Protein AF-A0A1Y2JRG0-F1 (afdb_monomer_lite)

Organism: Bradyrhizobium japonicum (NCBI:txid375)

Sequence (74 aa):
MIIDSGKADEMQMTLEEAFARLPKAYRTEQVREDIARVVVSDPDNHRHTAMQFVLEVIFTIDRAMDRLAGLKSR

Structure (mmCIF, N/CA/C/O backbone):
data_AF-A0A1Y2JRG0-F1
#
_entry.id   AF-A0A1Y2JRG0-F1
#
loop_
_atom_site.group_PDB
_atom_site.id
_atom_site.type_symbol
_atom_site.label_atom_id
_atom_site.label_alt_id
_atom_site.label_comp_id
_atom_site.label_asym_id
_atom_site.label_entity_id
_atom_site.label_seq_id
_atom_site.pdbx_PDB_ins_code
_atom_site.Cartn_x
_atom_site.Cartn_y
_atom_site.Cartn_z
_atom_site.occupancy
_atom_site.B_iso_or_equiv
_atom_site.auth_seq_id
_atom_site.auth_comp_id
_atom_site.auth_asym_id
_atom_site.auth_atom_id
_atom_site.pdbx_PDB_model_num
ATOM 1 N N . MET A 1 1 ? 14.674 -9.560 -15.777 1.00 55.69 1 MET A N 1
ATOM 2 C CA . MET A 1 1 ? 13.835 -8.481 -16.330 1.00 55.69 1 MET A CA 1
ATOM 3 C C . MET A 1 1 ? 14.595 -7.186 -16.108 1.00 55.69 1 MET A C 1
ATOM 5 O O . MET A 1 1 ? 14.916 -6.900 -14.964 1.00 55.69 1 MET A O 1
ATOM 9 N N . ILE A 1 2 ? 15.011 -6.498 -17.172 1.00 66.81 2 ILE A N 1
ATOM 10 C CA . ILE A 1 2 ? 15.656 -5.183 -17.052 1.00 66.81 2 ILE A CA 1
ATOM 11 C C . ILE A 1 2 ? 14.517 -4.167 -17.053 1.00 66.81 2 ILE A C 1
ATOM 13 O O . ILE A 1 2 ? 13.756 -4.121 -18.015 1.00 66.81 2 ILE A O 1
ATOM 17 N N . ILE A 1 3 ? 14.354 -3.434 -15.956 1.00 65.06 3 ILE A N 1
ATOM 18 C CA . ILE A 1 3 ? 13.378 -2.348 -15.859 1.00 65.06 3 ILE A CA 1
ATOM 19 C C . ILE A 1 3 ? 14.047 -1.108 -16.462 1.00 65.06 3 ILE A C 1
ATOM 21 O O . ILE A 1 3 ? 15.142 -0.741 -16.037 1.00 65.06 3 ILE A O 1
ATOM 25 N N . ASP A 1 4 ? 13.424 -0.505 -17.474 1.00 84.12 4 ASP A N 1
ATOM 26 C CA . ASP A 1 4 ? 13.840 0.795 -18.015 1.00 84.12 4 ASP A CA 1
ATOM 27 C C . ASP A 1 4 ? 13.765 1.855 -16.899 1.00 84.12 4 ASP A C 1
ATOM 29 O O . ASP A 1 4 ? 12.846 1.819 -16.078 1.00 84.12 4 ASP A O 1
ATOM 33 N N . SER A 1 5 ? 14.704 2.803 -16.846 1.00 81.69 5 SER A N 1
ATOM 34 C CA . SER A 1 5 ? 14.738 3.849 -15.817 1.00 81.69 5 SER A CA 1
ATOM 35 C C . SER A 1 5 ? 13.419 4.619 -15.720 1.00 81.69 5 SER A C 1
ATOM 37 O O . SER A 1 5 ? 12.967 4.897 -14.615 1.00 81.69 5 SER A O 1
ATOM 39 N N . GLY A 1 6 ? 12.738 4.864 -16.848 1.00 87.69 6 GLY A N 1
ATOM 40 C CA . GLY A 1 6 ? 11.419 5.511 -16.824 1.00 87.69 6 GLY A CA 1
ATOM 41 C C . GLY A 1 6 ? 10.356 4.675 -16.103 1.00 87.69 6 GLY A C 1
ATOM 42 O O . GLY A 1 6 ? 9.538 5.198 -15.351 1.00 87.69 6 GLY A O 1
ATOM 43 N N . LYS A 1 7 ? 10.408 3.350 -16.260 1.00 89.56 7 LYS A N 1
ATOM 44 C CA . LYS A 1 7 ? 9.486 2.430 -15.591 1.00 89.56 7 LYS A CA 1
ATOM 45 C C . LYS A 1 7 ? 9.794 2.307 -14.098 1.00 89.56 7 LYS A C 1
ATOM 47 O O . LYS A 1 7 ? 8.873 2.223 -13.290 1.00 89.56 7 LYS A O 1
ATOM 52 N N . ALA A 1 8 ? 11.073 2.343 -13.727 1.00 90.56 8 ALA A N 1
ATOM 53 C CA . ALA A 1 8 ? 11.491 2.370 -12.329 1.00 90.56 8 ALA A CA 1
ATOM 54 C C . ALA A 1 8 ? 10.982 3.636 -11.612 1.00 90.56 8 ALA A C 1
ATOM 56 O O . ALA A 1 8 ? 10.449 3.533 -10.506 1.00 90.56 8 ALA A O 1
ATOM 57 N N . ASP A 1 9 ? 11.055 4.799 -12.266 1.00 94.88 9 ASP A N 1
ATOM 58 C CA . ASP A 1 9 ? 10.538 6.063 -11.726 1.00 94.88 9 ASP A CA 1
ATOM 59 C C . ASP A 1 9 ? 9.007 6.034 -11.556 1.00 94.88 9 ASP A C 1
ATOM 61 O O . ASP A 1 9 ? 8.478 6.442 -10.518 1.00 94.88 9 ASP A O 1
ATOM 65 N N . GLU A 1 10 ? 8.272 5.486 -12.531 1.00 95.12 10 GLU A N 1
ATOM 66 C CA . GLU A 1 10 ? 6.816 5.300 -12.433 1.00 95.12 10 GLU A CA 1
ATOM 67 C C . GLU A 1 10 ? 6.410 4.381 -11.274 1.00 95.12 10 GLU A C 1
ATOM 69 O O . GLU A 1 10 ? 5.420 4.631 -10.571 1.00 95.12 10 GLU A O 1
ATOM 74 N N . MET A 1 11 ? 7.166 3.304 -11.071 1.00 95.62 11 MET A N 1
ATOM 75 C CA . MET A 1 11 ? 6.954 2.355 -9.984 1.00 95.62 11 MET A CA 1
ATOM 76 C C . MET A 1 11 ? 7.253 2.993 -8.626 1.00 95.62 11 MET A C 1
ATOM 78 O O . MET A 1 11 ? 6.457 2.841 -7.697 1.00 95.62 11 MET A O 1
ATOM 82 N N . GLN A 1 12 ? 8.332 3.773 -8.522 1.00 96.69 12 GLN A N 1
ATOM 83 C CA . GLN A 1 12 ? 8.653 4.526 -7.311 1.00 96.69 12 GLN A CA 1
ATOM 84 C C . GLN A 1 12 ? 7.543 5.527 -6.971 1.00 96.69 12 GLN A C 1
ATOM 86 O O . GLN A 1 12 ? 7.085 5.575 -5.831 1.00 96.69 12 GLN A O 1
ATOM 91 N N . MET A 1 13 ? 7.051 6.281 -7.957 1.00 97.81 13 MET A N 1
ATOM 92 C CA . MET A 1 13 ? 5.933 7.208 -7.758 1.00 97.81 13 MET A CA 1
ATOM 93 C C . MET A 1 13 ? 4.666 6.475 -7.294 1.00 97.81 13 MET A C 1
ATOM 95 O O . MET A 1 13 ? 3.989 6.921 -6.370 1.00 97.81 13 MET A O 1
ATOM 99 N N . THR A 1 14 ? 4.377 5.310 -7.878 1.00 97.94 14 THR A N 1
ATOM 100 C CA . THR A 1 14 ? 3.228 4.478 -7.486 1.00 97.94 14 THR A CA 1
ATOM 101 C C . THR A 1 14 ? 3.322 4.017 -6.032 1.00 97.94 14 THR A C 1
ATOM 103 O O . THR A 1 14 ? 2.325 4.073 -5.309 1.00 97.94 1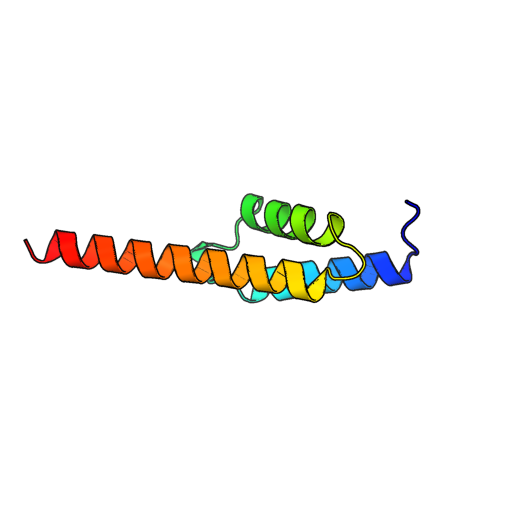4 THR A O 1
ATOM 106 N N . LEU A 1 15 ? 4.509 3.586 -5.595 1.00 97.81 15 LEU A N 1
ATOM 107 C CA . LEU A 1 15 ? 4.769 3.206 -4.208 1.00 97.81 15 LEU A CA 1
ATOM 108 C C . LEU A 1 15 ? 4.478 4.371 -3.260 1.00 97.81 15 LEU A C 1
ATOM 110 O O . LEU A 1 15 ? 3.726 4.196 -2.300 1.00 97.81 15 LEU A O 1
ATOM 114 N N . GLU A 1 16 ? 5.033 5.554 -3.534 1.00 97.88 16 GLU A N 1
ATOM 115 C CA . GLU A 1 16 ? 4.860 6.726 -2.667 1.00 97.88 16 GLU A CA 1
ATOM 116 C C . GLU A 1 16 ? 3.394 7.166 -2.588 1.00 97.88 16 GLU A C 1
ATOM 118 O O . GLU A 1 16 ? 2.880 7.444 -1.502 1.00 97.88 16 GLU A O 1
ATOM 123 N N . GLU A 1 17 ? 2.680 7.167 -3.715 1.00 98.06 17 GLU A N 1
ATOM 124 C CA . GLU A 1 17 ? 1.254 7.490 -3.737 1.00 98.06 17 GLU A CA 1
ATOM 125 C C . GLU A 1 17 ? 0.407 6.481 -2.952 1.00 98.06 17 GLU A C 1
ATOM 127 O O . GLU A 1 17 ? -0.494 6.871 -2.206 1.00 98.06 17 GLU A O 1
ATOM 132 N N . ALA A 1 18 ? 0.660 5.181 -3.121 1.00 97.50 18 ALA A N 1
ATOM 133 C CA . ALA A 1 18 ? -0.057 4.135 -2.397 1.00 97.50 18 ALA A CA 1
ATOM 134 C C . ALA A 1 18 ? 0.212 4.229 -0.888 1.00 97.50 18 ALA A C 1
ATOM 136 O O . ALA A 1 18 ? -0.723 4.224 -0.083 1.00 97.50 18 ALA A O 1
ATOM 137 N N . PHE A 1 19 ? 1.470 4.427 -0.498 1.00 97.62 19 PHE A N 1
ATOM 138 C CA . PHE A 1 19 ? 1.858 4.596 0.898 1.00 97.62 19 PHE A CA 1
ATOM 139 C C . PHE A 1 19 ? 1.227 5.849 1.526 1.00 97.62 19 PHE A C 1
ATOM 141 O O . PHE A 1 19 ? 0.720 5.812 2.651 1.00 97.62 19 PHE A O 1
ATOM 148 N N . ALA A 1 20 ? 1.163 6.953 0.778 1.00 97.31 20 ALA A N 1
ATOM 149 C CA . ALA A 1 20 ? 0.521 8.188 1.214 1.00 97.31 20 ALA A CA 1
ATOM 150 C C . ALA A 1 20 ? -1.010 8.082 1.349 1.00 97.31 20 ALA A C 1
ATOM 152 O O . ALA A 1 20 ? -1.603 8.897 2.061 1.00 97.31 20 ALA A O 1
ATOM 153 N N . ARG A 1 21 ? -1.661 7.095 0.719 1.00 96.62 21 ARG A N 1
ATOM 154 C CA . ARG A 1 21 ? -3.110 6.848 0.859 1.00 96.62 21 ARG A CA 1
ATOM 155 C C . ARG A 1 21 ? -3.474 6.112 2.147 1.00 96.62 21 ARG A C 1
ATOM 157 O O . ARG A 1 21 ? -4.618 6.197 2.588 1.00 96.62 21 ARG A O 1
ATOM 164 N N . LEU A 1 22 ? -2.519 5.441 2.789 1.00 95.31 22 LEU A N 1
ATOM 165 C CA . LEU A 1 22 ? -2.772 4.746 4.048 1.00 95.31 22 LEU A CA 1
ATOM 166 C C . LEU A 1 22 ? -2.970 5.723 5.219 1.00 95.31 22 LEU A C 1
ATOM 168 O O . LEU A 1 22 ? -2.368 6.809 5.239 1.00 95.31 22 LEU A O 1
ATOM 172 N N . PRO A 1 23 ? -3.757 5.352 6.246 1.00 92.62 23 PRO A N 1
ATOM 173 C CA . PRO A 1 23 ? -3.833 6.128 7.479 1.00 92.62 23 PRO A CA 1
ATOM 174 C C . PRO A 1 23 ? -2.458 6.220 8.153 1.00 92.62 23 PRO A C 1
ATOM 176 O O . PRO A 1 23 ? -1.690 5.260 8.136 1.00 92.62 23 PRO A O 1
ATOM 179 N N . LYS A 1 24 ? -2.152 7.357 8.794 1.00 93.25 24 LYS A N 1
ATOM 180 C CA . LYS A 1 24 ? -0.821 7.627 9.382 1.00 93.25 24 LYS A CA 1
ATOM 181 C C . LYS A 1 24 ? -0.312 6.514 10.305 1.00 93.25 24 LYS A C 1
ATOM 183 O O . LYS A 1 24 ? 0.869 6.203 10.260 1.00 93.25 24 LYS A O 1
ATOM 188 N N . ALA A 1 25 ? -1.194 5.901 11.095 1.00 90.56 25 ALA A N 1
ATOM 189 C CA . ALA A 1 25 ? -0.840 4.819 12.018 1.00 90.56 25 ALA A CA 1
ATOM 190 C C . ALA A 1 25 ? -0.285 3.558 11.323 1.00 90.56 25 ALA A C 1
ATOM 192 O O . ALA A 1 25 ? 0.398 2.767 11.962 1.00 90.56 25 ALA A O 1
ATOM 193 N N . TYR A 1 26 ? -0.554 3.386 10.026 1.00 91.25 26 TYR A N 1
ATOM 194 C CA . TYR A 1 26 ? -0.153 2.222 9.231 1.00 91.25 26 TYR A CA 1
ATOM 195 C C . TYR A 1 26 ? 0.951 2.542 8.219 1.00 91.25 26 TYR A C 1
ATOM 197 O O . TYR A 1 26 ? 1.354 1.674 7.451 1.00 91.25 26 TYR A O 1
ATOM 205 N N . ARG A 1 27 ? 1.473 3.774 8.217 1.00 95.38 27 ARG A N 1
ATOM 206 C CA . ARG A 1 27 ? 2.616 4.170 7.384 1.00 95.38 27 ARG A CA 1
ATOM 207 C C . ARG A 1 27 ? 3.930 3.750 8.038 1.00 95.38 27 ARG A C 1
ATOM 209 O O . ARG A 1 27 ? 4.719 4.593 8.455 1.00 95.38 27 ARG A O 1
ATOM 216 N N . THR A 1 28 ? 4.136 2.446 8.173 1.00 95.44 28 THR A N 1
ATOM 217 C CA . THR A 1 28 ? 5.362 1.865 8.737 1.00 95.44 28 THR A CA 1
ATOM 218 C C . THR A 1 28 ? 6.341 1.468 7.630 1.00 95.44 28 THR A C 1
ATOM 220 O O . THR A 1 28 ? 5.932 1.263 6.488 1.00 95.44 28 THR A O 1
ATOM 223 N N . GLU A 1 29 ? 7.627 1.327 7.972 1.00 96.62 29 GLU A N 1
ATOM 224 C CA . GLU A 1 29 ? 8.671 0.826 7.058 1.00 96.62 29 GLU A CA 1
ATOM 225 C C . GLU A 1 29 ? 8.247 -0.505 6.416 1.00 96.62 29 GLU A C 1
ATOM 227 O O . GLU A 1 29 ? 8.247 -0.644 5.198 1.00 96.62 29 GLU A O 1
ATOM 232 N N . GLN A 1 30 ? 7.755 -1.436 7.240 1.00 96.31 30 GLN A N 1
ATOM 233 C CA . GLN A 1 30 ? 7.279 -2.747 6.804 1.00 96.31 30 GLN A CA 1
ATOM 234 C C . GLN A 1 30 ? 6.172 -2.645 5.746 1.00 96.31 30 GLN A C 1
ATOM 236 O O . GLN A 1 30 ? 6.224 -3.320 4.723 1.00 96.31 30 GLN A O 1
ATOM 241 N N . VAL A 1 31 ? 5.182 -1.775 5.961 1.00 95.25 31 VAL A N 1
ATOM 242 C CA . VAL A 1 31 ? 4.080 -1.602 5.006 1.00 95.25 31 VAL A CA 1
ATOM 243 C C . VAL A 1 31 ? 4.571 -0.952 3.710 1.00 95.25 31 VAL A C 1
ATOM 245 O O . VAL A 1 31 ? 4.089 -1.290 2.631 1.00 95.25 31 VAL A O 1
ATOM 248 N N . ARG A 1 32 ? 5.561 -0.056 3.785 1.00 97.00 32 ARG A N 1
ATOM 249 C CA . ARG A 1 32 ? 6.205 0.515 2.596 1.00 97.00 32 ARG A CA 1
ATOM 250 C C . ARG A 1 32 ? 6.939 -0.557 1.788 1.00 97.00 32 ARG A C 1
ATOM 252 O O . ARG A 1 32 ? 6.803 -0.583 0.568 1.00 97.00 32 ARG A O 1
ATOM 259 N N . GLU A 1 33 ? 7.664 -1.458 2.451 1.00 97.38 33 GLU A N 1
ATOM 260 C CA . GLU A 1 33 ? 8.316 -2.605 1.807 1.00 97.38 33 GLU A CA 1
ATOM 261 C C . GLU A 1 33 ? 7.311 -3.578 1.185 1.00 97.38 33 GLU A C 1
ATOM 263 O O . GLU A 1 33 ? 7.558 -4.114 0.105 1.00 97.38 33 GLU A O 1
ATOM 268 N N . ASP A 1 34 ? 6.170 -3.804 1.835 1.00 96.62 34 ASP A N 1
ATOM 269 C CA . ASP A 1 34 ? 5.113 -4.660 1.298 1.00 96.62 34 ASP A CA 1
ATOM 270 C C . ASP A 1 34 ? 4.513 -4.064 0.020 1.00 96.62 34 ASP A C 1
ATOM 272 O O . ASP A 1 34 ? 4.405 -4.762 -0.989 1.00 96.62 34 ASP A O 1
ATOM 276 N N . ILE A 1 35 ? 4.233 -2.757 0.007 1.00 96.69 35 ILE A N 1
ATOM 277 C CA . ILE A 1 35 ? 3.819 -2.048 -1.212 1.00 96.69 35 ILE A CA 1
ATOM 278 C C . ILE A 1 35 ? 4.905 -2.155 -2.286 1.00 96.69 35 ILE A C 1
ATOM 280 O O . ILE A 1 35 ? 4.587 -2.432 -3.440 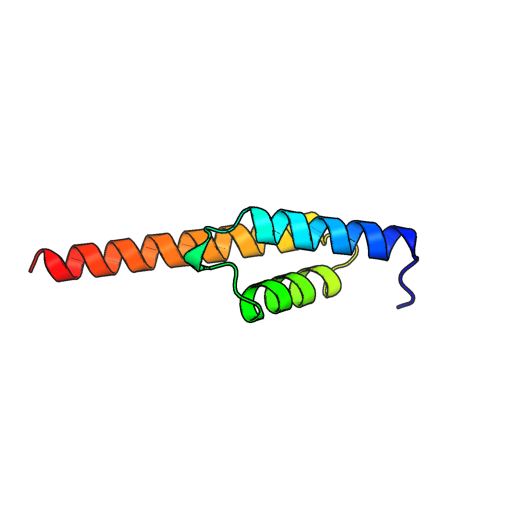1.00 96.69 35 ILE A O 1
ATOM 284 N N . ALA A 1 36 ? 6.181 -1.981 -1.925 1.00 96.81 36 ALA A N 1
ATOM 285 C CA . ALA A 1 36 ? 7.293 -2.115 -2.863 1.00 96.81 36 ALA A CA 1
ATOM 286 C C . ALA A 1 36 ? 7.328 -3.504 -3.506 1.00 96.81 36 ALA A C 1
ATOM 288 O O . ALA A 1 36 ? 7.407 -3.606 -4.729 1.00 96.81 36 ALA A O 1
ATOM 289 N N . ARG A 1 37 ? 7.203 -4.568 -2.700 1.00 96.56 37 ARG A N 1
ATOM 290 C CA . ARG A 1 37 ? 7.130 -5.961 -3.169 1.00 96.56 37 ARG A CA 1
ATOM 291 C C . ARG A 1 37 ? 5.985 -6.173 -4.156 1.00 96.56 37 ARG A C 1
ATOM 293 O O . ARG A 1 37 ? 6.176 -6.838 -5.169 1.00 96.56 37 ARG A O 1
ATOM 300 N N . VAL A 1 38 ? 4.821 -5.598 -3.871 1.00 95.94 38 VAL A N 1
ATOM 301 C CA . VAL A 1 38 ? 3.627 -5.702 -4.719 1.00 95.94 38 VAL A CA 1
ATOM 302 C C . VAL A 1 38 ? 3.775 -4.901 -6.019 1.00 95.94 38 VAL A C 1
ATOM 304 O O . VAL A 1 38 ? 3.347 -5.346 -7.079 1.00 95.94 38 VAL A O 1
ATOM 307 N N . VAL A 1 39 ? 4.411 -3.732 -5.965 1.00 95.31 39 VAL A N 1
ATOM 308 C CA . VAL A 1 39 ? 4.701 -2.908 -7.146 1.00 95.31 39 VAL A CA 1
ATOM 309 C C . VAL A 1 39 ? 5.668 -3.626 -8.090 1.00 95.31 39 VAL A C 1
ATOM 311 O O . VAL A 1 39 ? 5.453 -3.614 -9.299 1.00 95.31 39 VAL A O 1
ATOM 314 N N . VAL A 1 40 ? 6.717 -4.266 -7.561 1.00 94.25 40 VAL A N 1
ATOM 315 C CA . VAL A 1 40 ? 7.726 -4.955 -8.386 1.00 94.25 40 VAL A CA 1
ATOM 316 C C . VAL A 1 40 ? 7.294 -6.334 -8.877 1.00 94.25 40 VAL A C 1
ATOM 318 O O . VAL A 1 40 ? 7.889 -6.833 -9.830 1.00 94.25 40 VAL A O 1
ATOM 321 N N . SER A 1 41 ? 6.295 -6.962 -8.248 1.00 93.88 41 SER A N 1
ATOM 322 C CA . SER A 1 41 ? 5.818 -8.289 -8.656 1.00 93.88 41 SER A CA 1
ATOM 323 C C . SER A 1 41 ? 4.997 -8.257 -9.945 1.00 93.88 41 SER A C 1
ATOM 325 O O . SER A 1 41 ? 5.001 -9.245 -10.677 1.00 93.88 41 SER A O 1
ATOM 327 N N . ASP A 1 42 ? 4.346 -7.131 -10.246 1.00 93.62 42 ASP A N 1
ATOM 328 C CA . ASP A 1 42 ? 3.638 -6.896 -11.506 1.00 93.62 42 ASP A CA 1
ATOM 329 C C . ASP A 1 42 ? 3.966 -5.495 -12.056 1.00 93.62 42 ASP A C 1
ATOM 331 O O . ASP A 1 42 ? 3.197 -4.547 -11.870 1.00 93.62 42 ASP A O 1
ATOM 335 N N . PRO A 1 43 ? 5.120 -5.329 -12.732 1.00 90.75 43 PRO A N 1
ATOM 336 C CA . PRO A 1 43 ? 5.510 -4.047 -13.306 1.00 90.75 43 PRO A CA 1
ATOM 337 C C . PRO A 1 43 ? 4.534 -3.542 -14.374 1.00 90.75 43 PRO A C 1
ATOM 339 O O . PRO A 1 43 ? 4.432 -2.339 -14.578 1.00 90.75 43 PRO A O 1
ATOM 342 N N . ASP A 1 44 ? 3.786 -4.397 -15.063 1.00 93.25 44 ASP A N 1
ATOM 343 C CA . ASP A 1 44 ? 2.862 -3.927 -16.099 1.00 93.25 44 ASP A CA 1
ATOM 344 C C . ASP A 1 44 ? 1.571 -3.363 -15.485 1.00 93.25 44 ASP A C 1
ATOM 346 O O . ASP A 1 44 ? 1.028 -2.381 -15.997 1.00 93.25 44 ASP A O 1
ATOM 350 N N . ASN A 1 45 ? 1.150 -3.879 -14.323 1.00 95.06 45 ASN A N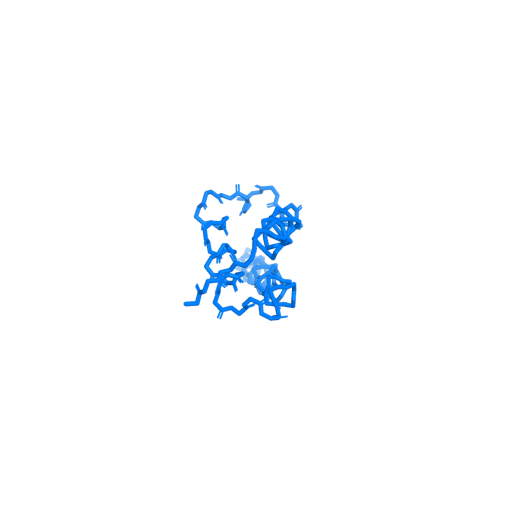 1
ATOM 351 C CA . ASN A 1 45 ? -0.049 -3.432 -13.606 1.00 95.06 45 ASN A CA 1
ATOM 352 C C . ASN A 1 45 ? 0.224 -2.787 -12.235 1.00 95.06 45 ASN A C 1
ATOM 354 O O . ASN A 1 45 ? -0.705 -2.653 -11.436 1.00 95.06 45 ASN A O 1
ATOM 358 N N . HIS A 1 46 ? 1.448 -2.320 -11.961 1.00 95.12 46 HIS A N 1
ATOM 359 C CA . HIS A 1 46 ? 1.875 -1.864 -10.627 1.00 95.12 46 HIS A CA 1
ATOM 360 C C . HIS A 1 46 ? 0.911 -0.880 -9.944 1.00 95.12 46 HIS A C 1
ATOM 362 O O . HIS A 1 46 ? 0.737 -0.922 -8.727 1.00 95.12 46 HIS A O 1
ATOM 368 N N . ARG A 1 47 ? 0.252 0.005 -10.709 1.00 96.38 47 ARG A N 1
ATOM 369 C CA . ARG A 1 47 ? -0.737 0.959 -10.175 1.00 96.38 47 ARG A CA 1
ATOM 370 C C . ARG A 1 47 ? -1.973 0.259 -9.622 1.00 96.38 47 ARG A C 1
ATOM 372 O O . ARG A 1 47 ? -2.456 0.631 -8.554 1.00 96.38 47 ARG A O 1
ATOM 379 N N . HIS A 1 48 ? -2.485 -0.729 -10.352 1.00 97.19 48 HIS A N 1
ATOM 380 C CA . HIS A 1 48 ? -3.638 -1.513 -9.929 1.00 97.19 48 HIS A CA 1
ATOM 381 C C . HIS A 1 48 ? -3.291 -2.330 -8.686 1.00 97.19 48 HIS A C 1
ATOM 383 O O . HIS A 1 48 ? -3.993 -2.232 -7.681 1.00 97.19 48 HIS A O 1
ATOM 389 N N . THR A 1 49 ? -2.169 -3.048 -8.721 1.00 96.19 49 THR A N 1
ATOM 390 C CA . THR A 1 49 ? -1.751 -3.945 -7.639 1.00 96.19 49 THR A CA 1
ATOM 391 C C . THR A 1 49 ? -1.455 -3.178 -6.346 1.00 96.19 49 THR A C 1
ATOM 393 O O . THR A 1 49 ? -1.907 -3.571 -5.272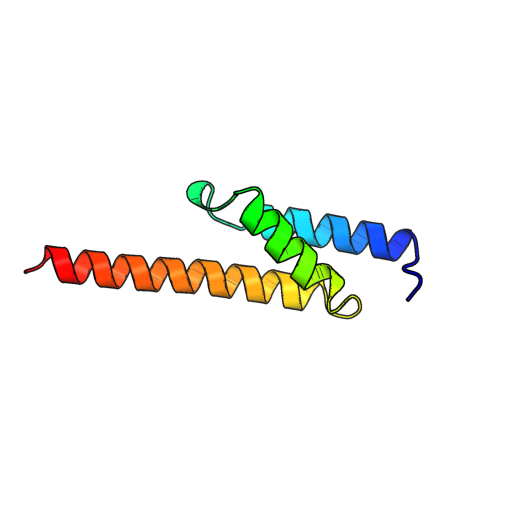 1.00 96.19 49 THR A O 1
ATOM 396 N N . ALA A 1 50 ? -0.791 -2.018 -6.435 1.00 96.88 50 ALA A N 1
ATOM 397 C CA . ALA A 1 50 ? -0.556 -1.158 -5.275 1.00 96.88 50 ALA A CA 1
ATOM 398 C C . ALA A 1 50 ? -1.861 -0.604 -4.676 1.00 96.88 50 ALA A C 1
ATOM 400 O O . ALA A 1 50 ? -2.006 -0.534 -3.455 1.00 96.88 50 ALA A O 1
ATOM 401 N N . MET A 1 51 ? -2.833 -0.228 -5.514 1.00 96.69 51 MET A N 1
ATOM 402 C CA . MET A 1 51 ? -4.132 0.244 -5.030 1.00 96.69 51 MET A CA 1
ATOM 403 C C . MET A 1 51 ? -4.947 -0.880 -4.384 1.00 96.69 51 MET A C 1
ATOM 405 O O . MET A 1 51 ? -5.572 -0.658 -3.349 1.00 96.69 51 MET A O 1
ATOM 409 N N . GLN A 1 52 ? -4.924 -2.083 -4.961 1.00 97.06 52 GLN A N 1
ATOM 410 C CA . GLN A 1 52 ? -5.546 -3.261 -4.359 1.00 97.06 52 GLN A CA 1
ATOM 411 C C . GLN A 1 52 ? -4.997 -3.517 -2.955 1.00 97.06 52 GLN A C 1
ATOM 413 O O . GLN A 1 52 ? -5.780 -3.639 -2.017 1.00 97.06 52 GLN A O 1
ATOM 418 N N . PHE A 1 53 ? -3.673 -3.482 -2.791 1.00 95.62 53 PHE A N 1
ATOM 419 C CA . PHE A 1 53 ? -3.040 -3.624 -1.482 1.00 95.62 53 PHE A CA 1
ATOM 420 C C . PHE A 1 53 ? -3.536 -2.569 -0.479 1.00 95.62 53 PHE A C 1
ATOM 422 O O . PHE A 1 53 ? -3.902 -2.894 0.650 1.00 95.62 53 PHE A O 1
ATOM 429 N N . VAL A 1 54 ? -3.613 -1.296 -0.886 1.00 96.44 54 VAL A N 1
ATOM 430 C CA . VAL A 1 54 ? -4.135 -0.218 -0.025 1.00 96.44 54 VAL A CA 1
ATOM 431 C C . VAL A 1 54 ? -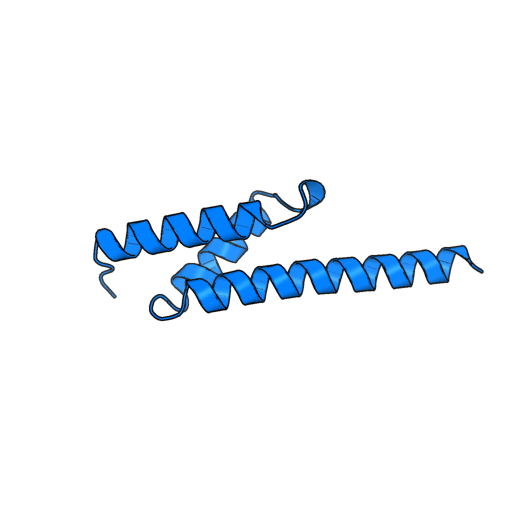5.573 -0.500 0.417 1.00 96.44 54 VAL A C 1
ATOM 433 O O . VAL A 1 54 ? -5.896 -0.334 1.596 1.00 96.44 54 VAL A O 1
ATOM 436 N N . LEU A 1 55 ? -6.433 -0.946 -0.501 1.00 96.19 55 LEU A N 1
ATOM 437 C CA . LEU A 1 55 ? -7.823 -1.287 -0.191 1.00 96.19 55 LEU A CA 1
ATOM 438 C C . LEU A 1 55 ? -7.921 -2.472 0.775 1.00 96.19 55 LEU A C 1
ATOM 440 O O . LEU A 1 55 ? -8.719 -2.425 1.710 1.00 96.19 55 LEU A O 1
ATOM 444 N N . GLU A 1 56 ? -7.095 -3.502 0.598 1.00 94.94 56 GLU A N 1
ATOM 445 C CA . GLU A 1 56 ? -7.042 -4.660 1.495 1.00 94.94 56 GLU A CA 1
ATOM 446 C C . GLU A 1 56 ? -6.616 -4.274 2.912 1.00 94.94 56 GLU A C 1
ATOM 448 O O . GLU A 1 56 ? -7.225 -4.728 3.887 1.00 94.94 56 GLU A O 1
ATOM 453 N N . VAL A 1 57 ? -5.618 -3.394 3.043 1.00 92.50 57 VAL A N 1
ATOM 454 C CA .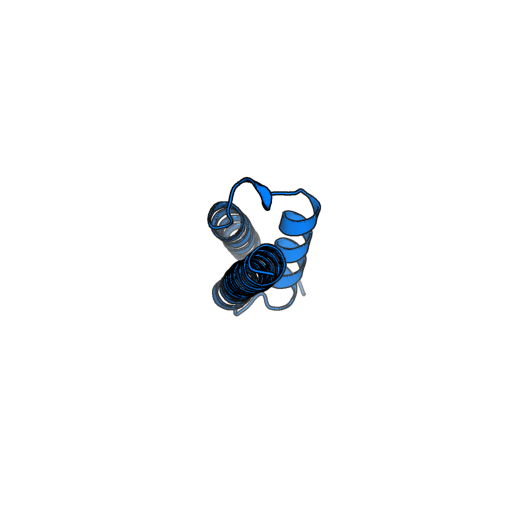 VAL A 1 57 ? -5.190 -2.868 4.344 1.00 92.50 57 VAL A CA 1
ATOM 455 C C . VAL A 1 57 ? -6.333 -2.097 5.002 1.00 92.50 57 VAL A C 1
ATOM 457 O O . VAL A 1 57 ? -6.680 -2.388 6.146 1.00 92.50 57 VAL A O 1
ATOM 460 N N . ILE A 1 58 ? -6.971 -1.166 4.286 1.00 93.31 58 ILE A N 1
ATOM 461 C CA . ILE A 1 58 ? -8.090 -0.369 4.818 1.00 93.31 58 ILE A CA 1
ATOM 462 C C . ILE A 1 58 ? -9.241 -1.273 5.269 1.00 93.31 58 ILE A C 1
ATOM 464 O O . ILE A 1 58 ? -9.751 -1.122 6.376 1.00 93.31 58 ILE A O 1
ATOM 468 N N . PHE A 1 59 ? -9.615 -2.248 4.448 1.00 94.19 59 PHE A N 1
ATOM 469 C CA . PHE A 1 59 ? -10.696 -3.175 4.758 1.00 94.19 59 PHE A CA 1
ATOM 470 C C . PHE A 1 59 ? -10.381 -4.090 5.948 1.00 94.19 59 PHE A C 1
ATOM 472 O O . PHE A 1 59 ? -11.255 -4.407 6.758 1.00 94.19 59 PHE A O 1
ATOM 479 N N . THR A 1 60 ? -9.122 -4.501 6.088 1.00 92.62 60 THR A N 1
ATOM 480 C CA . THR A 1 60 ? -8.662 -5.278 7.245 1.00 92.62 60 THR A CA 1
ATOM 481 C C . THR A 1 60 ? -8.762 -4.459 8.530 1.00 92.62 60 THR A C 1
ATOM 483 O O . THR A 1 60 ? -9.197 -4.983 9.558 1.00 92.62 60 THR A O 1
ATOM 486 N N . ILE A 1 61 ? -8.416 -3.172 8.465 1.00 89.50 61 ILE A N 1
ATOM 487 C CA . ILE A 1 61 ? -8.536 -2.240 9.591 1.00 89.50 61 ILE A CA 1
ATOM 488 C C . ILE A 1 61 ? -10.004 -2.058 9.978 1.00 89.50 61 ILE A C 1
ATOM 490 O O . ILE A 1 61 ? -10.337 -2.209 11.151 1.00 89.50 61 ILE A O 1
ATOM 494 N N . ASP A 1 62 ? -10.872 -1.786 9.005 1.00 90.94 62 ASP A N 1
ATOM 495 C CA . ASP A 1 62 ? -12.311 -1.588 9.210 1.00 90.94 62 ASP A CA 1
ATOM 496 C C . ASP A 1 62 ? -12.941 -2.789 9.938 1.00 90.94 62 ASP A C 1
ATOM 498 O O . ASP A 1 62 ? -13.498 -2.663 11.030 1.00 90.94 62 ASP A O 1
ATOM 502 N N . ARG A 1 63 ? -12.678 -4.003 9.440 1.00 91.75 63 ARG A N 1
ATOM 503 C CA . ARG A 1 63 ? -13.130 -5.244 10.088 1.00 91.75 63 ARG A CA 1
ATOM 504 C C . ARG A 1 63 ? -12.564 -5.454 11.490 1.00 91.75 63 ARG A C 1
ATOM 506 O O . ARG A 1 63 ? -13.244 -6.026 12.345 1.00 91.75 63 ARG A O 1
ATOM 513 N N . ALA A 1 64 ? -11.308 -5.083 11.731 1.00 90.38 64 ALA A N 1
ATOM 514 C CA . ALA A 1 64 ? -10.715 -5.193 13.060 1.00 90.38 64 ALA A CA 1
ATOM 515 C C . ALA A 1 64 ? -11.399 -4.234 14.046 1.00 90.38 64 ALA A C 1
ATOM 517 O O . ALA A 1 64 ? -11.684 -4.622 15.181 1.00 90.38 64 ALA A O 1
ATOM 518 N N . MET A 1 65 ? -11.721 -3.019 13.599 1.00 89.88 65 MET A N 1
ATOM 519 C CA . MET A 1 65 ? -12.438 -2.025 14.395 1.00 89.88 65 MET A CA 1
ATOM 520 C C . MET A 1 65 ? -13.864 -2.473 14.728 1.00 89.88 65 MET A C 1
ATOM 522 O O . MET A 1 65 ? -14.252 -2.393 15.894 1.00 89.88 65 MET A O 1
ATOM 526 N N . ASP A 1 66 ? -14.597 -3.038 13.767 1.00 92.00 66 ASP A N 1
ATOM 527 C CA . ASP A 1 66 ? -15.934 -3.601 14.003 1.00 92.00 66 ASP A CA 1
ATOM 528 C C . ASP A 1 66 ? -15.919 -4.708 15.064 1.00 92.00 66 ASP A C 1
ATOM 530 O O . ASP A 1 66 ? -16.751 -4.740 15.976 1.00 92.00 66 ASP A O 1
ATOM 534 N N . ARG A 1 67 ? -14.930 -5.609 14.996 1.00 90.94 67 ARG A N 1
ATOM 535 C CA . ARG A 1 67 ? -14.758 -6.674 15.998 1.00 90.94 67 ARG A CA 1
ATOM 536 C C . ARG A 1 67 ? -14.476 -6.104 17.384 1.00 90.94 67 ARG A C 1
ATOM 538 O O . ARG A 1 67 ? -15.050 -6.575 18.363 1.00 90.94 67 ARG A O 1
ATOM 545 N N . LEU A 1 68 ? -13.611 -5.094 17.476 1.00 87.94 68 LEU A N 1
ATOM 546 C CA . LEU A 1 68 ? -13.298 -4.428 18.742 1.00 87.94 68 LEU A CA 1
ATOM 547 C C . LEU A 1 68 ? -14.515 -3.701 19.322 1.00 87.94 68 LEU A C 1
ATOM 549 O O . LEU A 1 68 ? -14.725 -3.749 20.534 1.00 87.94 68 LEU A O 1
ATOM 553 N N . ALA A 1 69 ? -15.326 -3.056 18.482 1.00 87.88 69 ALA A N 1
ATOM 554 C CA . ALA A 1 69 ? -16.565 -2.415 18.908 1.00 87.88 69 ALA A CA 1
ATOM 555 C C . ALA A 1 69 ? -17.558 -3.446 19.468 1.00 87.88 69 ALA A C 1
ATOM 557 O O . ALA A 1 69 ? -18.055 -3.272 20.579 1.00 87.88 69 ALA A O 1
ATOM 558 N N . GLY A 1 70 ? -17.764 -4.565 18.764 1.00 86.69 70 GLY A N 1
ATOM 559 C CA . GLY A 1 70 ? -18.643 -5.648 19.214 1.00 86.69 70 GLY A CA 1
ATOM 560 C C . GLY A 1 70 ? -18.197 -6.327 20.517 1.00 86.69 70 GLY A C 1
ATOM 561 O O . GLY A 1 70 ? -19.042 -6.785 21.285 1.00 86.69 70 GLY A O 1
ATOM 562 N N . LEU A 1 71 ? -16.890 -6.365 20.800 1.00 80.81 71 LEU A N 1
ATOM 563 C CA . LEU A 1 71 ? -16.355 -6.858 22.075 1.00 80.81 71 LEU A CA 1
ATOM 564 C C . LEU A 1 71 ? -16.615 -5.898 23.244 1.00 80.81 71 LEU A C 1
ATOM 566 O O . LEU A 1 71 ? -16.800 -6.363 24.360 1.00 80.81 71 LEU A O 1
ATOM 570 N N . LYS A 1 72 ? -16.634 -4.580 23.005 1.00 72.88 72 LYS A N 1
ATOM 571 C CA . LYS A 1 72 ? -16.883 -3.565 24.047 1.00 72.88 72 LYS A CA 1
ATOM 572 C C . LYS A 1 72 ? -18.360 -3.411 24.418 1.00 72.88 72 LYS A C 1
ATOM 574 O O . LYS A 1 72 ? -18.658 -2.841 25.459 1.00 72.88 72 LYS A O 1
ATOM 579 N N . SER A 1 73 ? -19.275 -3.865 23.563 1.00 69.56 73 SER A N 1
ATOM 580 C CA . SER A 1 73 ? -20.725 -3.825 23.811 1.00 69.56 73 SER A CA 1
ATOM 581 C C . SER A 1 73 ? -21.249 -5.011 24.638 1.00 69.56 73 SER A C 1
ATOM 583 O O . SER A 1 73 ? -22.463 -5.147 24.780 1.00 69.56 73 SER A O 1
ATOM 585 N N . ARG A 1 74 ? -20.364 -5.875 25.148 1.00 56.19 74 ARG A N 1
ATOM 586 C CA . ARG A 1 74 ? -20.666 -7.017 26.022 1.00 56.19 74 ARG A CA 1
ATOM 587 C C . ARG A 1 74 ? -20.051 -6.799 27.395 1.00 56.19 74 ARG A C 1
ATOM 589 O O . ARG A 1 74 ? -20.683 -7.259 28.368 1.00 56.19 74 ARG A O 1
#

Radius of gyration: 15.18 Å; chains: 1; bounding box: 36×17×44 Å

pLDDT: mean 91.43, std 9.03, range [55.69, 98.06]

Foldseek 3Di:
DDQDPVLVVVLVVLLVVLLVLADPVPSDPVLSVVLSVQLVVDSPCSNVSSNVSSVVVVVVVVVVVVVVVVVVVD

Secondary structure (DSSP, 8-state):
-PPPHHHHHHHHHHHHHHHHHS-GGG--HHHHHHHHHHHHH-TTTHHHHHHHHHHHHHHHHHHHHHHHHHHHT-